Protein AF-A0A919Q8P2-F1 (afdb_monomer_lite)

Organism: NCBI:txid1070424

pLDDT: mean 73.06, std 17.79, range [37.81, 92.94]

Secondary structure (DSSP, 8-state):
-----------GGGHHHHHHHHHHHHTT-HHHHHHHSPPPPP--EEEEPEEETTEEEEEGGG-EEETTEEEEEETTEEEEEEEEEEETTEEEEE--TTSS-TT-EEEE---

Radius of gyration: 31.94 Å; chains: 1; bounding box: 57×26×106 Å

Sequence (111 aa):
MGRARRVIAGSILVAGTAGSWWLAGQARTPQALAAQAEPPAPSVITVPVRWERTGPVIPVSALQPTGDRARIHTNRGPIQIDVVKEAEGWLSISAPPGSIRPGDQVRVWPR

Foldseek 3Di:
DDDDDDDDPDDPPPVVVVVVVVVVVVCPDVVVVVVVDDPPDAPFDKDFFDADPQGTKDFLQQWDCDDPWTWWAKPVGIFTWDFPDDDPRMTDIHGPPPPDDHGIITTGDDD

Structure (mmCIF, N/CA/C/O backbone):
data_AF-A0A919Q8P2-F1
#
_entry.id   AF-A0A919Q8P2-F1
#
loop_
_atom_site.group_PDB
_atom_site.id
_atom_site.type_symbol
_atom_site.label_atom_id
_atom_site.label_alt_id
_atom_site.label_comp_id
_atom_site.label_asym_id
_atom_site.label_entity_id
_atom_site.label_seq_id
_atom_site.pdbx_PDB_ins_code
_atom_site.Cartn_x
_atom_site.Cartn_y
_atom_site.Cartn_z
_atom_site.occupancy
_atom_site.B_iso_or_equiv
_atom_site.auth_seq_id
_atom_site.auth_comp_id
_atom_site.auth_asym_id
_atom_site.auth_atom_id
_atom_site.pdbx_PDB_model_num
ATOM 1 N N . MET A 1 1 ? -36.602 -4.061 89.219 1.00 39.38 1 MET A N 1
ATOM 2 C CA . MET A 1 1 ? -36.158 -4.994 88.154 1.00 39.38 1 MET A CA 1
ATOM 3 C C . MET A 1 1 ? -37.296 -5.078 87.145 1.00 39.38 1 MET A C 1
ATOM 5 O O . MET A 1 1 ? -38.400 -5.322 87.580 1.00 39.38 1 MET A O 1
ATOM 9 N N . GLY A 1 2 ? -37.213 -4.826 85.846 1.00 37.81 2 GLY A N 1
ATOM 10 C CA . GLY A 1 2 ? -36.132 -4.485 84.940 1.00 37.81 2 GLY A CA 1
ATOM 11 C C . GLY A 1 2 ? -36.651 -4.738 83.515 1.00 37.81 2 GLY A C 1
ATOM 12 O O . GLY A 1 2 ? -36.820 -5.886 83.143 1.00 37.81 2 GLY A O 1
ATOM 13 N N . ARG A 1 3 ? -36.833 -3.653 82.748 1.00 42.03 3 ARG A N 1
ATOM 14 C CA . ARG A 1 3 ? -36.836 -3.549 81.271 1.00 42.03 3 ARG A CA 1
ATOM 15 C C . ARG A 1 3 ? -38.079 -3.941 80.446 1.00 42.03 3 ARG A C 1
ATOM 17 O O . ARG A 1 3 ? -38.453 -5.091 80.286 1.00 42.03 3 ARG A O 1
ATOM 24 N N . ALA A 1 4 ? -38.566 -2.887 79.789 1.00 47.28 4 ALA A N 1
ATOM 25 C CA . ALA A 1 4 ? -39.326 -2.822 78.546 1.00 47.28 4 ALA A CA 1
ATOM 26 C C . ALA A 1 4 ? -38.637 -3.471 77.324 1.00 47.28 4 ALA A C 1
ATOM 28 O O . ALA A 1 4 ? -37.418 -3.660 77.352 1.00 47.28 4 ALA A O 1
ATOM 29 N N . ARG A 1 5 ? -39.414 -3.639 76.231 1.00 46.81 5 ARG A N 1
ATOM 30 C CA . ARG A 1 5 ? -39.102 -3.530 74.767 1.00 46.81 5 ARG A CA 1
ATOM 31 C C . ARG A 1 5 ? -39.894 -4.607 73.990 1.00 46.81 5 ARG A C 1
ATOM 33 O O . ARG A 1 5 ? -40.009 -5.705 74.500 1.00 46.81 5 ARG A O 1
ATOM 40 N N . ARG A 1 6 ? -40.408 -4.463 72.762 1.00 45.16 6 ARG A N 1
ATOM 41 C CA . ARG A 1 6 ? -40.506 -3.432 71.696 1.00 45.16 6 ARG A CA 1
ATOM 42 C C . ARG A 1 6 ? -41.449 -4.054 70.638 1.00 45.16 6 ARG A C 1
ATOM 44 O O . ARG A 1 6 ? -41.257 -5.209 70.289 1.00 45.16 6 ARG A O 1
ATOM 51 N N . VAL A 1 7 ? -42.594 -3.451 70.326 1.00 48.44 7 VAL A N 1
ATOM 52 C CA . VAL A 1 7 ? -42.954 -2.753 69.067 1.00 48.44 7 VAL A CA 1
ATOM 53 C C . VAL A 1 7 ? -42.091 -3.050 67.813 1.00 48.44 7 VAL A C 1
ATOM 55 O O . VAL A 1 7 ? -40.865 -2.977 67.862 1.00 48.44 7 VAL A O 1
ATOM 58 N N . ILE A 1 8 ? -42.808 -3.160 66.681 1.00 48.44 8 ILE A N 1
ATOM 59 C CA . ILE A 1 8 ? -42.444 -2.893 65.268 1.00 48.44 8 ILE A CA 1
ATOM 60 C C . ILE A 1 8 ? -41.992 -4.110 64.438 1.00 48.44 8 ILE A C 1
ATOM 62 O O . ILE A 1 8 ? -40.812 -4.310 64.178 1.00 48.44 8 ILE A O 1
ATOM 66 N N . ALA A 1 9 ? -42.973 -4.856 63.919 1.00 45.34 9 ALA A N 1
ATOM 67 C CA . ALA A 1 9 ? -42.837 -5.711 62.735 1.00 45.34 9 ALA A CA 1
ATOM 68 C C . ALA A 1 9 ? -43.303 -4.955 61.467 1.00 45.34 9 ALA A C 1
ATOM 70 O O . ALA A 1 9 ? -44.209 -5.375 60.760 1.00 45.34 9 ALA A O 1
ATOM 71 N N . GLY A 1 10 ? -42.707 -3.789 61.215 1.00 49.06 10 GLY A N 1
ATOM 72 C CA . GLY A 1 10 ? -42.538 -3.215 59.876 1.00 49.06 10 GLY A CA 1
ATOM 73 C C . GLY A 1 10 ? -41.029 -3.247 59.632 1.00 49.06 10 GLY A C 1
ATOM 74 O O . GLY A 1 10 ? -40.264 -2.974 60.549 1.00 49.06 10 GLY A O 1
ATOM 75 N N . SER A 1 11 ? -40.485 -3.719 58.515 1.00 47.44 11 SER A N 1
ATOM 76 C CA . SER A 1 11 ? -40.299 -2.876 57.324 1.00 47.44 11 SER A CA 1
ATOM 77 C C . SER A 1 11 ? -39.544 -3.633 56.211 1.00 47.44 11 SER A C 1
ATOM 79 O O . SER A 1 11 ? -39.012 -3.015 55.295 1.00 47.44 11 SER A O 1
ATOM 81 N N . ILE A 1 12 ? -39.411 -4.964 56.288 1.00 50.03 12 ILE A N 1
ATOM 82 C CA . ILE A 1 12 ? -38.391 -5.677 55.491 1.00 50.03 12 ILE A CA 1
ATOM 83 C C . ILE A 1 12 ? -38.839 -5.955 54.043 1.00 50.03 12 ILE A C 1
ATOM 85 O O . ILE A 1 12 ? -37.997 -6.049 53.156 1.00 50.03 12 ILE A O 1
ATOM 89 N N . LEU A 1 13 ? -40.143 -6.006 53.746 1.00 45.56 13 LEU A N 1
ATOM 90 C CA . LEU A 1 13 ? -40.594 -6.448 52.417 1.00 45.56 13 LEU A CA 1
ATOM 91 C C . LEU A 1 13 ? -40.551 -5.381 51.304 1.00 45.56 13 LEU A C 1
ATOM 93 O O . LEU A 1 13 ? -40.654 -5.738 50.135 1.00 45.56 13 LEU A O 1
ATOM 97 N N . VAL A 1 14 ? -40.378 -4.093 51.621 1.00 49.03 14 VAL A N 1
ATOM 98 C CA . VAL A 1 14 ? -40.424 -3.009 50.609 1.00 49.03 14 VAL A CA 1
ATOM 99 C C . VAL A 1 14 ? -39.037 -2.672 50.039 1.00 49.03 14 VAL A C 1
ATOM 101 O O . VAL A 1 14 ? -38.924 -2.094 48.960 1.00 49.03 14 VAL A O 1
ATOM 104 N N . ALA A 1 15 ? -37.955 -3.083 50.707 1.00 46.59 15 ALA A N 1
ATOM 105 C CA . ALA A 1 15 ? -36.595 -2.796 50.246 1.00 46.59 15 ALA A CA 1
ATOM 106 C C . ALA A 1 15 ? -36.174 -3.635 49.020 1.00 46.59 15 ALA A C 1
ATOM 108 O O . ALA A 1 15 ? -35.331 -3.196 48.240 1.00 46.59 15 ALA A O 1
ATOM 109 N N . GLY A 1 16 ? -36.772 -4.817 48.823 1.00 41.97 16 GLY A N 1
ATOM 110 C CA . GLY A 1 16 ? -36.399 -5.732 47.738 1.00 41.97 16 GLY A CA 1
ATOM 111 C C . GLY A 1 16 ? -36.792 -5.235 46.346 1.00 41.97 16 GLY A C 1
ATOM 112 O O . GLY A 1 16 ? -36.012 -5.359 45.407 1.00 41.97 16 GLY A O 1
ATOM 113 N N . THR A 1 17 ? -37.969 -4.624 46.205 1.00 51.28 17 THR A N 1
ATOM 114 C CA . THR A 1 17 ? -38.484 -4.157 44.908 1.00 51.28 17 THR A CA 1
ATOM 115 C C . THR A 1 17 ? -37.950 -2.786 44.508 1.00 51.28 17 THR A C 1
ATOM 117 O O . THR A 1 17 ? -37.768 -2.550 43.320 1.00 51.28 17 THR A O 1
ATOM 120 N N . ALA A 1 18 ? -37.641 -1.887 45.450 1.00 46.94 18 ALA A N 1
ATOM 121 C CA . ALA A 1 18 ? -37.104 -0.558 45.127 1.00 46.94 18 ALA A CA 1
ATOM 122 C C . ALA A 1 18 ? -35.647 -0.597 44.616 1.00 46.94 18 ALA A C 1
ATOM 124 O O . ALA A 1 18 ? -35.277 0.190 43.742 1.00 46.94 18 ALA A O 1
ATOM 125 N N . GLY A 1 19 ? -34.829 -1.541 45.101 1.00 44.22 19 GLY A N 1
ATOM 126 C CA . GLY A 1 19 ? -33.435 -1.696 44.661 1.00 44.22 19 GLY A CA 1
ATOM 127 C C . GLY A 1 19 ? -33.294 -2.140 43.199 1.00 44.22 19 GLY A C 1
ATOM 128 O O . GLY A 1 19 ? -32.332 -1.765 42.527 1.00 44.22 19 GLY A O 1
ATOM 129 N N . SER A 1 20 ? -34.279 -2.873 42.672 1.00 49.97 20 SER A N 1
ATOM 130 C CA . SER A 1 20 ? -34.278 -3.361 41.287 1.00 49.97 20 SER A CA 1
ATOM 131 C C . SER A 1 20 ? -34.394 -2.223 40.265 1.00 49.97 20 SER A C 1
ATOM 133 O O . SER A 1 20 ? -33.731 -2.255 39.230 1.00 49.97 20 SER A O 1
ATOM 135 N N . TRP A 1 21 ? -35.184 -1.187 40.566 1.00 52.12 21 TRP A N 1
ATOM 136 C CA . TRP A 1 21 ? -35.349 -0.023 39.685 1.00 52.12 21 TRP A CA 1
ATOM 137 C C . TRP A 1 21 ? -34.114 0.881 39.678 1.00 52.12 21 TRP A C 1
ATOM 139 O O . TRP A 1 21 ? -33.772 1.442 38.637 1.00 52.12 21 TRP A O 1
ATOM 149 N N . TRP A 1 22 ? -33.408 0.985 40.808 1.00 53.12 22 TRP A N 1
ATOM 150 C CA . TRP A 1 22 ? -32.180 1.779 40.905 1.00 53.12 22 TRP A CA 1
ATOM 151 C C . TRP A 1 22 ? -31.025 1.154 40.105 1.00 53.12 22 TRP A C 1
ATOM 153 O O . TRP A 1 22 ? -30.327 1.858 39.375 1.00 53.12 22 TRP A O 1
ATOM 163 N N . LEU A 1 23 ? -30.890 -0.177 40.141 1.00 55.69 23 LEU A N 1
ATOM 164 C CA . LEU A 1 23 ? -29.919 -0.906 39.314 1.00 55.69 23 LEU A CA 1
ATOM 165 C C . LEU A 1 23 ? -30.291 -0.885 37.821 1.00 55.69 23 LEU A C 1
ATOM 167 O O . LEU A 1 23 ? -29.419 -0.706 36.972 1.00 55.69 23 LEU A O 1
ATOM 171 N N . ALA A 1 24 ? -31.582 -0.979 37.486 1.00 53.00 24 ALA A N 1
ATOM 172 C CA . ALA A 1 24 ? -32.048 -0.851 36.103 1.00 53.00 24 ALA A CA 1
ATOM 173 C C . ALA A 1 24 ? -31.807 0.556 35.513 1.00 53.00 24 ALA A C 1
ATOM 175 O O . ALA A 1 24 ? -31.613 0.694 34.304 1.00 53.00 24 ALA A O 1
ATOM 176 N N . GLY A 1 25 ? -31.786 1.597 36.354 1.00 53.81 25 GLY A N 1
ATOM 177 C CA . GLY A 1 25 ? -31.473 2.970 35.951 1.00 53.81 25 GLY A CA 1
ATOM 178 C C . GLY A 1 25 ? -30.001 3.185 35.586 1.00 53.81 25 GLY A C 1
ATOM 179 O O . GLY A 1 25 ? -29.710 3.932 34.652 1.00 53.81 25 GLY A O 1
ATOM 18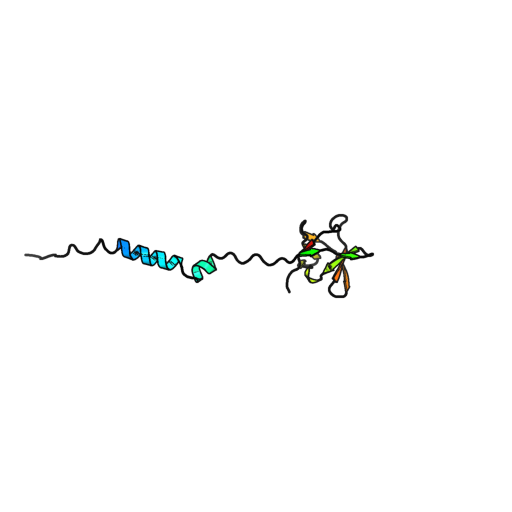0 N N . GLN A 1 26 ? -29.068 2.497 36.256 1.00 54.38 26 GLN A N 1
ATOM 181 C CA . GLN A 1 26 ? -27.634 2.633 35.962 1.00 54.38 26 GLN A CA 1
ATOM 182 C C . GLN A 1 26 ? -27.236 2.049 34.598 1.00 54.38 26 GLN A C 1
ATOM 184 O O . GLN A 1 26 ? -26.342 2.582 33.939 1.00 54.38 26 GLN A O 1
ATOM 189 N N . ALA A 1 27 ? -27.944 1.017 34.128 1.00 52.59 27 ALA A N 1
ATOM 190 C CA . ALA A 1 27 ? -27.676 0.371 32.842 1.00 52.59 27 ALA A CA 1
ATOM 191 C C . ALA A 1 27 ? -27.996 1.246 31.609 1.00 52.59 27 ALA A C 1
ATOM 193 O O . ALA A 1 27 ? -27.590 0.907 30.501 1.00 52.59 27 ALA A O 1
ATOM 194 N N . ARG A 1 28 ? -28.713 2.369 31.773 1.00 54.88 28 ARG A N 1
ATOM 195 C CA . ARG A 1 28 ? -29.134 3.256 30.667 1.00 54.88 28 ARG A CA 1
ATOM 196 C C . ARG A 1 28 ? -28.447 4.618 30.662 1.00 54.88 28 ARG A C 1
ATOM 198 O O . ARG A 1 28 ? -28.950 5.550 30.038 1.00 54.88 28 ARG A O 1
ATOM 205 N N . THR A 1 29 ? -27.324 4.776 31.357 1.00 64.88 29 THR A N 1
ATOM 206 C CA . THR A 1 29 ? -26.574 6.029 31.232 1.00 64.88 29 THR A CA 1
ATOM 207 C C . THR A 1 29 ? -25.923 6.086 29.839 1.00 64.88 29 THR A C 1
ATOM 209 O O . THR A 1 29 ? -25.273 5.118 29.433 1.00 64.88 29 THR A O 1
ATOM 212 N N . PRO A 1 30 ? -26.078 7.186 29.075 1.00 63.56 30 PRO A N 1
ATOM 213 C CA . PRO A 1 30 ? -25.396 7.371 27.790 1.00 63.56 30 PRO A CA 1
ATOM 214 C C . PRO A 1 30 ? -23.883 7.134 27.882 1.00 63.56 30 PRO A C 1
ATOM 216 O O . PRO A 1 30 ? -23.263 6.661 26.939 1.00 63.56 30 PRO A O 1
ATOM 219 N N . GLN A 1 31 ? -23.303 7.413 29.049 1.00 62.78 31 GLN A N 1
ATOM 220 C CA . GLN A 1 31 ? -21.899 7.210 29.379 1.00 62.78 31 GLN A CA 1
ATOM 221 C C . GLN A 1 31 ? -21.529 5.723 29.471 1.00 62.78 31 GLN A C 1
ATOM 223 O O . GLN A 1 31 ? -20.485 5.339 28.954 1.00 62.78 31 GLN A O 1
ATOM 228 N N . ALA A 1 32 ? -22.374 4.873 30.068 1.00 66.56 32 ALA A N 1
ATOM 229 C CA . ALA A 1 32 ? -22.146 3.426 30.097 1.00 66.56 32 ALA A CA 1
ATOM 230 C C . ALA A 1 32 ? -22.300 2.789 28.709 1.00 66.56 32 ALA A C 1
ATOM 232 O O . ALA A 1 32 ? -21.595 1.832 28.398 1.00 66.56 32 ALA A O 1
ATOM 233 N N . LEU A 1 33 ? -23.187 3.330 27.868 1.00 64.06 33 LEU A N 1
ATOM 234 C CA . LEU A 1 33 ? -23.311 2.925 26.466 1.00 64.06 33 LEU A CA 1
ATOM 235 C C . LEU A 1 33 ? -22.106 3.385 25.637 1.00 64.06 33 LEU A C 1
ATOM 237 O O . LEU A 1 33 ? -21.595 2.610 24.840 1.00 64.06 33 LEU A O 1
ATOM 241 N N . ALA A 1 34 ? -21.604 4.600 25.863 1.00 63.12 34 ALA A N 1
ATOM 242 C CA . ALA A 1 34 ? -20.412 5.116 25.191 1.00 63.12 34 ALA A CA 1
ATOM 243 C C . ALA A 1 34 ? -19.126 4.392 25.623 1.00 63.12 34 ALA A C 1
ATOM 245 O O . ALA A 1 34 ? -18.243 4.185 24.801 1.00 63.12 34 ALA A O 1
ATOM 246 N N . ALA A 1 35 ? -19.026 3.965 26.886 1.00 65.50 35 ALA A N 1
ATOM 247 C CA . ALA A 1 35 ? -17.900 3.168 27.378 1.00 65.50 35 ALA A CA 1
ATOM 248 C C . ALA A 1 35 ? -17.906 1.722 26.845 1.00 65.50 35 ALA A C 1
ATOM 250 O O . ALA A 1 35 ? -16.859 1.085 26.793 1.00 65.50 35 ALA A O 1
ATOM 251 N N . GLN A 1 36 ? -19.080 1.209 26.462 1.00 62.91 36 GLN A N 1
ATOM 252 C CA . GLN A 1 36 ? -19.250 -0.094 25.807 1.00 62.91 36 GLN A CA 1
ATOM 253 C C . GLN A 1 36 ? -19.222 -0.004 24.278 1.00 62.91 36 GLN A C 1
ATOM 255 O O . GLN A 1 36 ? -19.153 -1.033 23.610 1.00 62.91 36 GLN A O 1
ATOM 260 N N . ALA A 1 37 ? -19.299 1.204 23.719 1.00 63.19 37 ALA A N 1
ATOM 261 C CA . ALA A 1 37 ? -19.200 1.406 22.289 1.00 63.19 37 ALA A CA 1
ATOM 262 C C . ALA A 1 37 ? -17.755 1.132 21.872 1.00 63.19 37 ALA A C 1
ATOM 264 O O . ALA A 1 37 ? -16.838 1.888 22.197 1.00 63.19 37 ALA A O 1
ATOM 265 N N . GLU A 1 38 ? -17.561 0.025 21.161 1.00 65.25 38 GLU A N 1
ATOM 266 C CA . GLU A 1 38 ? -16.311 -0.233 20.465 1.00 65.25 38 GLU A CA 1
ATOM 267 C C . GLU A 1 38 ? -16.028 0.973 19.555 1.00 65.25 38 GLU A C 1
ATOM 269 O O . GLU A 1 38 ? -16.942 1.432 18.854 1.00 65.25 38 GLU A O 1
ATOM 274 N N . PRO A 1 39 ? -14.815 1.557 19.605 1.00 62.00 39 PRO A N 1
ATOM 275 C CA . PRO A 1 39 ? -14.494 2.690 18.756 1.00 62.00 39 PRO A CA 1
ATOM 276 C C . PRO A 1 39 ? -14.794 2.311 17.303 1.00 62.00 39 PRO A C 1
ATOM 278 O O . PRO A 1 39 ? -14.495 1.181 16.900 1.00 62.00 39 PRO A O 1
ATOM 281 N N . PRO A 1 40 ? -15.400 3.217 16.512 1.00 57.50 40 PRO A N 1
ATOM 282 C CA . PRO A 1 40 ? -15.689 2.919 15.121 1.00 57.50 40 PRO A CA 1
ATOM 283 C C . PRO A 1 40 ? -14.394 2.461 14.458 1.00 57.50 40 PRO A C 1
ATOM 285 O O . PRO A 1 40 ? -13.348 3.096 14.637 1.00 57.50 40 PRO A O 1
ATOM 288 N N . ALA A 1 41 ? -14.459 1.339 13.734 1.00 60.03 41 ALA A N 1
ATOM 289 C CA . ALA A 1 41 ? -13.305 0.837 13.007 1.00 60.03 41 ALA A CA 1
ATOM 290 C C . ALA A 1 41 ? -12.719 2.002 12.193 1.00 60.03 41 ALA A C 1
ATOM 292 O O . ALA A 1 41 ? -13.488 2.697 11.519 1.00 60.03 41 ALA A O 1
ATOM 293 N N . PRO A 1 42 ? -11.402 2.269 12.282 1.00 58.25 42 PRO A N 1
ATOM 294 C CA . PRO A 1 42 ? -10.812 3.384 11.562 1.00 58.25 42 PRO A CA 1
ATOM 295 C C . PRO A 1 42 ? -11.189 3.248 10.090 1.00 58.25 42 PRO A C 1
ATOM 297 O O . PRO A 1 42 ? -11.039 2.170 9.513 1.00 58.25 42 PRO A O 1
ATOM 300 N N . SER A 1 43 ? -11.722 4.320 9.501 1.00 54.59 43 SER A N 1
ATOM 301 C CA . SER A 1 43 ? -12.113 4.347 8.094 1.00 54.59 43 SER A CA 1
ATOM 302 C C . SER A 1 43 ? -10.873 4.150 7.227 1.00 54.59 43 SER A C 1
ATOM 304 O O . SER A 1 43 ? -10.171 5.098 6.882 1.00 54.59 43 SER A O 1
ATOM 306 N N . VAL A 1 44 ? -10.573 2.895 6.905 1.00 64.38 44 VAL A N 1
ATOM 307 C CA . VAL A 1 44 ? -9.511 2.534 5.976 1.00 64.38 44 VAL A CA 1
ATOM 308 C C . VAL A 1 44 ? -10.062 2.750 4.576 1.00 64.38 44 VAL A C 1
ATOM 310 O O . VAL A 1 44 ? -10.788 1.913 4.044 1.00 64.38 44 VAL A O 1
ATOM 313 N N . ILE A 1 45 ? -9.719 3.883 3.977 1.00 75.94 45 ILE A N 1
ATOM 314 C CA . ILE A 1 45 ? -10.000 4.122 2.565 1.00 75.94 45 ILE A CA 1
ATOM 315 C C . ILE A 1 45 ? -9.003 3.275 1.769 1.00 75.94 45 ILE A C 1
ATOM 317 O O . ILE A 1 45 ? -7.802 3.285 2.048 1.00 75.94 45 ILE A O 1
ATOM 321 N N . THR A 1 46 ? -9.483 2.510 0.793 1.00 81.38 46 THR A N 1
ATOM 322 C CA . THR A 1 46 ? -8.621 1.770 -0.131 1.00 81.38 46 THR A CA 1
ATOM 323 C C . THR A 1 46 ? -8.619 2.433 -1.501 1.00 81.38 46 THR A C 1
ATOM 325 O O . THR A 1 46 ? -9.655 2.846 -2.017 1.00 81.38 46 THR A O 1
ATOM 328 N N . VAL A 1 47 ? -7.432 2.556 -2.092 1.00 84.62 47 VAL A N 1
ATOM 329 C CA . VAL A 1 47 ? -7.221 3.167 -3.408 1.00 84.62 47 VAL A CA 1
ATOM 330 C C . VAL A 1 47 ? -6.545 2.137 -4.311 1.00 84.62 47 VAL A C 1
ATOM 332 O O . VAL A 1 47 ? -5.600 1.480 -3.867 1.00 84.62 47 VAL A O 1
ATOM 335 N N . PRO A 1 48 ? -6.999 1.951 -5.563 1.00 86.88 48 PRO A N 1
ATOM 336 C CA . PRO A 1 48 ? -6.335 1.041 -6.487 1.00 86.88 48 PRO A CA 1
ATOM 337 C C . PRO A 1 48 ? -4.911 1.516 -6.796 1.00 86.88 48 PRO A C 1
ATOM 339 O O . PRO A 1 48 ? -4.678 2.705 -7.030 1.00 86.88 48 PRO A O 1
ATOM 342 N N . VAL A 1 49 ? -3.966 0.576 -6.837 1.00 88.25 49 VAL A N 1
ATOM 343 C CA . VAL A 1 49 ? -2.607 0.838 -7.321 1.00 88.25 49 VAL A CA 1
ATOM 344 C C . VAL A 1 49 ? -2.676 1.156 -8.811 1.00 88.25 49 VAL A C 1
ATOM 346 O O . VAL A 1 49 ? -3.216 0.376 -9.602 1.00 88.25 49 VAL A O 1
ATOM 349 N N . ARG A 1 50 ? -2.122 2.304 -9.201 1.00 89.88 50 ARG A N 1
ATOM 350 C CA . ARG A 1 50 ? -2.012 2.708 -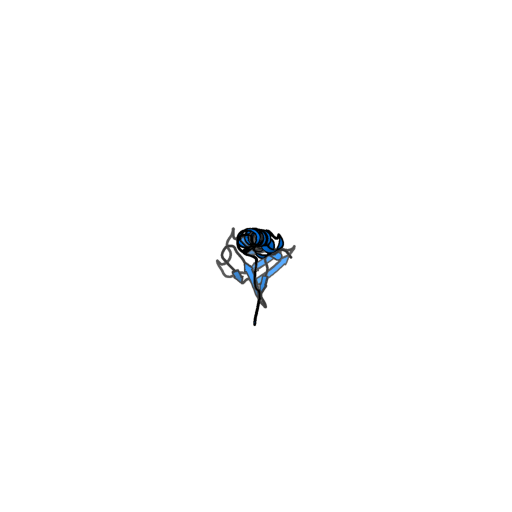10.605 1.00 89.88 50 ARG A CA 1
ATOM 351 C C . ARG A 1 50 ? -0.746 2.118 -11.214 1.00 89.88 50 ARG A C 1
ATOM 353 O O . ARG A 1 50 ? 0.214 1.836 -10.504 1.00 89.88 50 ARG A O 1
ATOM 360 N N . TRP A 1 51 ? -0.752 1.926 -12.527 1.00 88.12 51 TRP A N 1
ATOM 361 C CA . TRP A 1 51 ? 0.389 1.389 -13.263 1.00 88.12 51 TRP A CA 1
ATOM 362 C C . TRP A 1 51 ? 0.822 2.380 -14.329 1.00 88.12 51 TRP A C 1
ATOM 364 O O . TRP A 1 51 ? 0.041 2.732 -15.211 1.00 88.12 51 TRP A O 1
ATOM 374 N N . GLU A 1 52 ? 2.073 2.812 -14.237 1.00 87.25 52 GLU A N 1
ATOM 375 C CA . GLU A 1 52 ? 2.733 3.640 -15.237 1.00 87.25 52 GLU A CA 1
ATOM 376 C C . GLU A 1 52 ? 3.815 2.839 -15.963 1.00 87.25 52 GLU A C 1
ATOM 378 O O . GLU A 1 52 ? 4.151 1.711 -15.597 1.00 87.25 52 GLU A O 1
ATOM 383 N N . ARG A 1 53 ? 4.399 3.440 -17.006 1.00 84.44 53 ARG A N 1
ATOM 384 C CA . ARG A 1 53 ? 5.451 2.808 -17.817 1.00 84.44 53 ARG A CA 1
ATOM 385 C C . ARG A 1 53 ? 6.670 2.381 -16.988 1.00 84.44 53 ARG A C 1
ATOM 387 O O . ARG A 1 53 ? 7.362 1.444 -17.371 1.00 84.44 53 ARG A O 1
ATOM 394 N N . THR A 1 54 ? 6.936 3.075 -15.885 1.00 83.44 54 THR A N 1
ATOM 395 C CA . THR A 1 54 ? 8.077 2.853 -14.989 1.00 83.44 54 THR A CA 1
ATOM 396 C C . THR A 1 54 ? 7.767 1.923 -13.815 1.00 83.44 54 THR A C 1
ATOM 398 O O . THR A 1 54 ? 8.702 1.525 -13.125 1.00 83.44 54 THR A O 1
ATOM 401 N N . GLY A 1 55 ? 6.500 1.551 -13.588 1.00 88.19 55 GLY A N 1
ATOM 402 C CA . GLY A 1 55 ? 6.106 0.657 -12.499 1.00 88.19 55 GLY A CA 1
ATOM 403 C C . GLY A 1 55 ? 4.825 1.073 -11.764 1.00 88.19 55 GLY A C 1
ATOM 404 O O . GLY A 1 55 ? 4.042 1.883 -12.272 1.00 88.19 55 GLY A O 1
ATOM 405 N N . PRO A 1 56 ? 4.579 0.487 -10.577 1.00 91.75 56 PRO A N 1
ATOM 406 C CA . PRO A 1 56 ? 3.416 0.803 -9.763 1.00 91.75 56 PRO A CA 1
ATOM 407 C C . PRO A 1 56 ? 3.522 2.190 -9.120 1.00 91.75 56 PRO A C 1
ATOM 409 O O . PRO A 1 56 ? 4.588 2.628 -8.681 1.00 91.75 56 PRO A O 1
ATOM 412 N N . VAL A 1 57 ? 2.373 2.856 -9.035 1.00 92.94 57 VAL A N 1
ATOM 413 C CA . VAL A 1 57 ? 2.223 4.205 -8.497 1.00 92.94 57 VAL A CA 1
ATOM 414 C C . VAL A 1 57 ? 1.093 4.230 -7.470 1.00 92.94 57 VAL A C 1
ATOM 416 O O . VAL A 1 57 ? -0.001 3.703 -7.699 1.00 92.94 57 VAL A O 1
ATOM 419 N N . ILE A 1 58 ? 1.361 4.837 -6.317 1.00 91.56 58 ILE A N 1
ATOM 420 C CA . ILE A 1 58 ? 0.450 4.899 -5.166 1.00 91.56 58 ILE A CA 1
ATOM 421 C C . ILE A 1 58 ? 0.306 6.339 -4.671 1.00 91.56 58 ILE A C 1
ATOM 423 O O . ILE A 1 58 ? 1.218 7.133 -4.874 1.00 91.56 58 ILE A O 1
ATOM 427 N N . PRO A 1 59 ? -0.795 6.717 -4.009 1.00 91.12 59 PRO A N 1
ATOM 428 C CA . PRO A 1 59 ? -0.883 8.037 -3.396 1.00 91.12 59 PRO A CA 1
ATOM 429 C C . PRO A 1 59 ? 0.081 8.149 -2.206 1.00 91.12 59 PRO A C 1
ATOM 431 O O . PRO A 1 59 ? 0.291 7.182 -1.472 1.00 91.12 59 PRO A O 1
ATOM 434 N N . VAL A 1 60 ? 0.613 9.348 -1.957 1.00 89.38 60 VAL A N 1
ATOM 435 C CA . VAL A 1 60 ? 1.516 9.638 -0.825 1.00 89.38 60 VAL A CA 1
ATOM 436 C C . VAL A 1 60 ? 0.899 9.253 0.528 1.00 89.38 60 VAL A C 1
ATOM 438 O O . VAL A 1 60 ? 1.60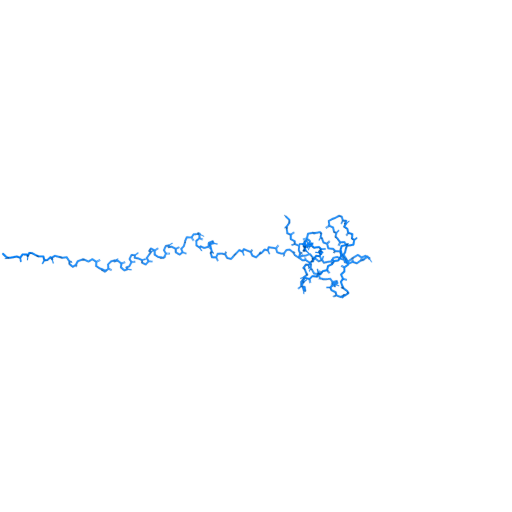1 8.845 1.449 1.00 89.38 60 VAL A O 1
ATOM 441 N N . SER A 1 61 ? -0.426 9.348 0.652 1.00 87.88 61 SER A N 1
ATOM 442 C CA . SER A 1 61 ? -1.187 8.989 1.856 1.00 87.88 61 SER A CA 1
ATOM 443 C C . SER A 1 61 ? -1.266 7.481 2.124 1.00 87.88 61 SER A C 1
ATOM 445 O O . SER A 1 61 ? -1.702 7.078 3.202 1.00 87.88 61 SER A O 1
ATOM 447 N N . ALA A 1 62 ? -0.842 6.635 1.176 1.00 89.06 62 ALA A N 1
ATOM 448 C CA . ALA A 1 62 ? -0.691 5.195 1.394 1.00 89.06 62 ALA A CA 1
ATOM 449 C C . ALA A 1 62 ? 0.597 4.842 2.151 1.00 89.06 62 ALA A C 1
ATOM 451 O O . ALA A 1 62 ? 0.720 3.732 2.678 1.00 89.06 62 ALA A O 1
ATOM 452 N N . LEU A 1 63 ? 1.568 5.759 2.180 1.00 88.06 63 LEU A N 1
ATOM 453 C CA . LEU A 1 63 ? 2.858 5.521 2.801 1.00 88.06 63 LEU A CA 1
ATOM 454 C C . LEU A 1 63 ? 2.733 5.572 4.324 1.00 88.06 63 LEU A C 1
ATOM 456 O O . LEU A 1 63 ? 2.338 6.590 4.893 1.00 88.06 63 LEU A O 1
ATOM 460 N N . GLN A 1 64 ? 3.129 4.489 4.989 1.00 81.69 64 GLN A N 1
ATOM 461 C CA . GLN A 1 64 ? 3.366 4.502 6.426 1.00 81.69 64 GLN A CA 1
ATOM 462 C C . GLN A 1 64 ? 4.856 4.702 6.709 1.00 81.69 64 GLN A C 1
ATOM 464 O O . GLN A 1 64 ? 5.666 3.856 6.306 1.00 81.69 64 GLN A O 1
ATOM 469 N N . PRO A 1 65 ? 5.237 5.763 7.440 1.00 64.50 65 PRO A N 1
ATOM 470 C CA . PRO A 1 65 ? 6.593 5.884 7.949 1.00 64.50 65 PRO A CA 1
ATOM 471 C C . PRO A 1 65 ? 6.822 4.767 8.974 1.00 64.50 65 PRO A C 1
ATOM 473 O O . PRO A 1 65 ? 6.226 4.764 10.049 1.00 64.50 65 PRO A O 1
ATOM 476 N N . THR A 1 66 ? 7.644 3.776 8.624 1.00 62.31 66 THR A N 1
ATOM 477 C CA . THR A 1 66 ? 7.975 2.651 9.510 1.00 62.31 66 THR A CA 1
ATOM 478 C C . THR A 1 66 ? 9.479 2.658 9.767 1.00 62.31 66 THR A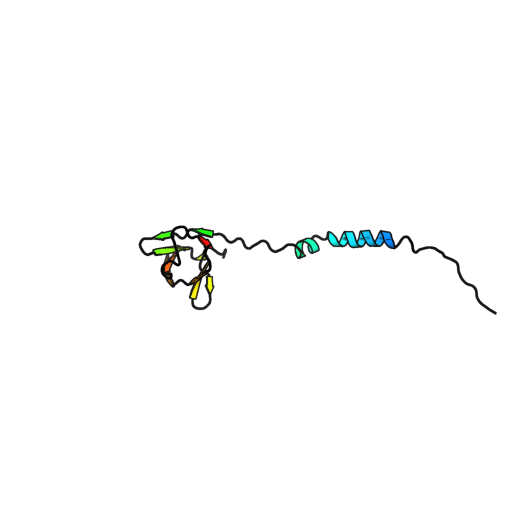 C 1
ATOM 480 O O . THR A 1 66 ? 10.228 1.896 9.157 1.00 62.31 66 THR A O 1
ATOM 483 N N . GLY A 1 67 ? 9.930 3.560 10.644 1.00 66.50 67 GLY A N 1
ATOM 484 C CA . GLY A 1 67 ? 11.361 3.784 10.881 1.00 66.50 67 GLY A CA 1
ATOM 485 C C . GLY A 1 67 ? 12.085 4.157 9.584 1.00 66.50 67 GLY A C 1
ATOM 486 O O . GLY A 1 67 ? 11.618 5.026 8.852 1.00 66.50 67 GLY A O 1
ATOM 487 N N . ASP A 1 68 ? 13.170 3.448 9.272 1.00 62.94 68 ASP A N 1
ATOM 488 C CA . ASP A 1 68 ? 14.028 3.731 8.109 1.00 62.94 68 ASP A CA 1
ATOM 489 C C . ASP A 1 68 ? 13.495 3.190 6.770 1.00 62.94 68 ASP A C 1
ATOM 491 O O . ASP A 1 68 ? 14.138 3.369 5.736 1.00 62.94 68 ASP A O 1
ATOM 495 N N . ARG A 1 69 ? 12.349 2.490 6.748 1.00 69.69 69 ARG A N 1
ATOM 496 C CA . ARG A 1 69 ? 11.806 1.886 5.518 1.00 69.69 69 ARG A CA 1
ATOM 497 C C . ARG A 1 69 ? 10.387 2.340 5.209 1.00 69.69 69 ARG A C 1
ATOM 499 O O . ARG A 1 69 ? 9.516 2.410 6.078 1.00 69.69 69 ARG A O 1
ATOM 506 N N . ALA A 1 70 ? 10.145 2.557 3.920 1.00 86.19 70 ALA A N 1
ATOM 507 C CA . ALA A 1 70 ? 8.826 2.809 3.371 1.00 86.19 70 ALA A CA 1
ATOM 508 C C . ALA A 1 70 ? 7.995 1.512 3.355 1.00 86.19 70 ALA A C 1
ATOM 510 O O . ALA A 1 70 ? 8.434 0.457 2.884 1.00 86.19 70 ALA A O 1
ATOM 511 N N . ARG A 1 71 ? 6.776 1.581 3.897 1.00 90.38 71 ARG A N 1
ATOM 512 C CA . ARG A 1 71 ? 5.842 0.452 3.942 1.00 90.38 71 ARG A CA 1
ATOM 513 C C . ARG A 1 71 ? 4.460 0.889 3.486 1.00 90.38 71 ARG A C 1
ATOM 515 O O . ARG A 1 71 ? 3.998 1.979 3.816 1.00 90.38 71 ARG A O 1
ATOM 522 N N . ILE A 1 72 ? 3.789 -0.008 2.776 1.00 90.62 72 ILE A N 1
ATOM 523 C CA . ILE A 1 72 ? 2.387 0.126 2.381 1.00 90.62 72 ILE A CA 1
ATOM 524 C C . ILE A 1 72 ? 1.597 -1.079 2.864 1.00 90.62 72 ILE A C 1
ATOM 526 O O . ILE A 1 72 ? 2.156 -2.157 3.066 1.00 90.62 72 ILE A O 1
ATOM 530 N N . HIS A 1 73 ? 0.288 -0.914 3.017 1.00 90.50 73 HIS A N 1
ATOM 531 C CA . HIS A 1 73 ? -0.618 -2.018 3.309 1.00 90.50 73 HIS A CA 1
ATOM 532 C C . HIS A 1 73 ? -1.522 -2.267 2.115 1.00 90.50 73 HIS A C 1
ATOM 534 O O . HIS A 1 73 ? -2.325 -1.408 1.761 1.00 90.50 73 HIS A O 1
ATOM 540 N N . THR A 1 74 ? -1.410 -3.450 1.519 1.00 90.00 74 THR A N 1
ATOM 541 C CA . THR A 1 74 ? -2.329 -3.900 0.472 1.00 90.00 74 THR A CA 1
ATOM 542 C C . THR A 1 74 ? -3.452 -4.753 1.058 1.00 90.00 74 THR A C 1
ATOM 544 O O . THR A 1 74 ? -3.400 -5.166 2.219 1.00 90.00 74 THR A O 1
ATOM 547 N N . ASN A 1 75 ? -4.452 -5.087 0.244 1.00 87.25 75 ASN A N 1
ATOM 548 C CA . ASN A 1 75 ? -5.431 -6.136 0.549 1.00 87.25 75 ASN A CA 1
ATOM 549 C C . ASN A 1 75 ? -4.795 -7.517 0.818 1.00 87.25 75 ASN A C 1
ATOM 551 O O . ASN A 1 75 ? -5.424 -8.352 1.461 1.00 87.25 75 ASN A O 1
ATOM 555 N N . ARG A 1 76 ? -3.558 -7.755 0.361 1.00 85.38 76 ARG A N 1
ATOM 556 C CA . ARG A 1 76 ? -2.806 -9.003 0.578 1.00 85.38 76 ARG A CA 1
ATOM 557 C C . ARG A 1 76 ? -1.867 -8.951 1.788 1.00 85.38 76 ARG A C 1
ATOM 559 O O . ARG A 1 76 ? -1.299 -9.975 2.152 1.00 85.38 76 ARG A O 1
ATOM 566 N N . GLY A 1 77 ? -1.714 -7.784 2.417 1.00 88.50 77 GLY A N 1
ATOM 567 C CA . GLY A 1 77 ? -0.849 -7.577 3.580 1.00 88.50 77 GLY A CA 1
ATOM 568 C C . GLY A 1 77 ? 0.167 -6.439 3.405 1.00 88.50 77 GLY A C 1
ATOM 569 O O . GLY A 1 77 ? 0.150 -5.731 2.389 1.00 88.50 77 GLY A O 1
ATOM 570 N N . PRO A 1 78 ? 1.033 -6.220 4.411 1.00 90.25 78 PRO A N 1
ATOM 571 C CA . PRO A 1 78 ? 2.072 -5.199 4.365 1.00 90.25 78 PRO A CA 1
ATOM 572 C C . PRO A 1 78 ? 3.186 -5.555 3.378 1.00 90.25 78 PRO A C 1
ATOM 574 O O . PRO A 1 78 ? 3.651 -6.692 3.337 1.00 90.25 78 PRO A O 1
ATOM 577 N N . ILE A 1 79 ? 3.664 -4.559 2.635 1.00 90.94 79 ILE A N 1
ATOM 578 C CA . ILE A 1 79 ? 4.767 -4.694 1.678 1.00 90.94 79 ILE A CA 1
ATOM 579 C C . ILE A 1 79 ? 5.802 -3.607 1.970 1.00 90.94 79 ILE A C 1
ATOM 581 O O . ILE A 1 79 ? 5.452 -2.438 2.143 1.00 90.94 79 ILE A O 1
ATOM 585 N N . GLN A 1 80 ? 7.074 -4.004 2.050 1.00 91.69 80 GLN A N 1
ATOM 586 C CA . GLN A 1 80 ? 8.194 -3.061 2.045 1.00 91.69 80 GLN A CA 1
ATOM 587 C C . GLN A 1 80 ? 8.476 -2.629 0.612 1.00 91.69 80 GLN A C 1
ATOM 589 O O . GLN A 1 80 ? 8.534 -3.467 -0.289 1.00 91.69 80 GLN A O 1
ATOM 594 N N . ILE A 1 81 ? 8.631 -1.327 0.431 1.00 91.19 81 ILE A N 1
ATOM 595 C CA . ILE A 1 81 ? 8.831 -0.702 -0.868 1.00 91.19 81 ILE A CA 1
ATOM 596 C C . ILE A 1 81 ? 10.002 0.268 -0.794 1.00 91.19 81 ILE A C 1
ATOM 598 O O . ILE A 1 81 ? 10.311 0.793 0.275 1.00 91.19 81 ILE A O 1
ATOM 602 N N . ASP A 1 82 ? 10.586 0.552 -1.947 1.00 90.88 82 ASP A N 1
ATOM 603 C CA . ASP A 1 82 ? 11.494 1.674 -2.129 1.00 90.88 82 ASP A CA 1
ATOM 604 C C . ASP A 1 82 ? 10.760 2.774 -2.892 1.00 90.88 82 ASP A C 1
ATOM 606 O O . ASP A 1 82 ? 10.089 2.517 -3.898 1.00 90.88 82 ASP A O 1
ATOM 610 N N . VAL A 1 83 ? 10.867 4.011 -2.415 1.00 89.56 83 VAL A N 1
ATOM 611 C CA . VAL A 1 83 ? 10.312 5.166 -3.123 1.00 89.56 83 VAL A CA 1
ATOM 612 C C . VAL A 1 83 ? 11.300 5.572 -4.208 1.00 89.56 83 VAL A C 1
ATOM 614 O O . VAL A 1 83 ? 12.436 5.933 -3.917 1.00 89.56 83 VAL A O 1
ATOM 617 N N . VAL A 1 84 ? 10.862 5.506 -5.463 1.00 89.50 84 VAL A N 1
ATOM 618 C CA . VAL A 1 84 ? 11.685 5.860 -6.626 1.00 89.50 84 VAL A CA 1
ATOM 619 C C . VAL A 1 84 ? 11.563 7.350 -6.925 1.00 89.50 84 VAL A C 1
ATOM 621 O O . VAL A 1 84 ? 12.558 8.018 -7.195 1.00 89.50 84 VAL A O 1
ATOM 624 N N . LYS A 1 85 ? 10.333 7.875 -6.901 1.00 90.19 85 LYS A N 1
ATOM 625 C CA . LYS A 1 85 ? 10.038 9.277 -7.211 1.00 90.19 85 LYS A CA 1
ATOM 626 C C . LYS A 1 85 ? 8.707 9.697 -6.598 1.00 90.19 85 LYS A C 1
ATOM 628 O O . LYS A 1 85 ? 7.760 8.919 -6.609 1.00 90.19 85 LYS A O 1
ATOM 633 N N . GLU A 1 86 ? 8.623 10.944 -6.149 1.00 90.00 86 GLU A N 1
ATOM 634 C CA . GLU A 1 86 ? 7.370 11.607 -5.783 1.00 90.00 86 GLU A CA 1
ATOM 635 C C . GLU A 1 86 ? 7.011 12.677 -6.823 1.00 90.00 86 GLU A C 1
ATOM 637 O O . GLU A 1 86 ? 7.875 13.439 -7.263 1.00 90.00 86 GLU A O 1
ATOM 642 N N . ALA A 1 87 ? 5.745 12.721 -7.239 1.00 88.06 87 ALA A N 1
ATOM 643 C CA . ALA A 1 87 ? 5.201 13.754 -8.114 1.00 88.06 87 ALA A CA 1
ATOM 644 C C . ALA A 1 87 ? 3.693 13.915 -7.878 1.00 88.06 87 ALA A C 1
ATOM 646 O O . ALA A 1 87 ? 2.965 12.928 -7.845 1.00 88.06 87 ALA A O 1
ATOM 647 N N . GLU A 1 88 ? 3.219 15.155 -7.729 1.00 89.31 88 GLU A N 1
ATOM 648 C CA . GLU A 1 88 ? 1.781 15.493 -7.689 1.00 89.31 88 GLU A CA 1
ATOM 649 C C . GLU A 1 88 ? 0.953 14.692 -6.657 1.00 89.31 88 GLU A C 1
ATOM 651 O O . GLU A 1 88 ? -0.204 14.347 -6.889 1.00 89.31 88 GLU A O 1
ATOM 656 N N . GLY A 1 89 ? 1.540 14.369 -5.498 1.00 88.06 89 GLY A N 1
ATOM 657 C CA . GLY A 1 89 ? 0.875 13.573 -4.456 1.00 88.06 89 GLY A CA 1
ATOM 658 C C . GLY A 1 89 ? 0.848 12.063 -4.724 1.00 88.06 89 GLY A C 1
ATOM 659 O O . GLY A 1 89 ? 0.188 11.322 -3.991 1.00 88.06 89 GLY A O 1
ATOM 660 N N . TRP A 1 90 ? 1.586 11.599 -5.732 1.00 90.62 90 TRP A N 1
ATOM 661 C CA . TRP A 1 90 ? 1.785 10.197 -6.076 1.00 90.62 90 TRP A CA 1
ATOM 662 C C . TRP A 1 90 ? 3.254 9.789 -5.919 1.00 90.62 90 TRP A C 1
ATOM 664 O O . TRP A 1 90 ? 4.172 10.572 -6.156 1.00 90.62 90 TRP A O 1
ATOM 674 N N . LEU A 1 91 ? 3.471 8.536 -5.534 1.00 91.25 91 LEU A N 1
ATOM 675 C CA . LEU A 1 91 ? 4.770 7.899 -5.380 1.00 91.25 91 LEU A CA 1
ATOM 676 C C . LEU A 1 91 ? 4.913 6.801 -6.425 1.00 91.25 91 LEU A C 1
ATOM 678 O O . LEU A 1 91 ? 4.157 5.829 -6.411 1.00 91.25 91 LEU A O 1
ATOM 682 N N . SER A 1 92 ? 5.910 6.932 -7.294 1.00 92.06 92 SER A N 1
ATOM 683 C CA . SER A 1 92 ? 6.456 5.802 -8.040 1.00 92.06 92 SER A CA 1
AT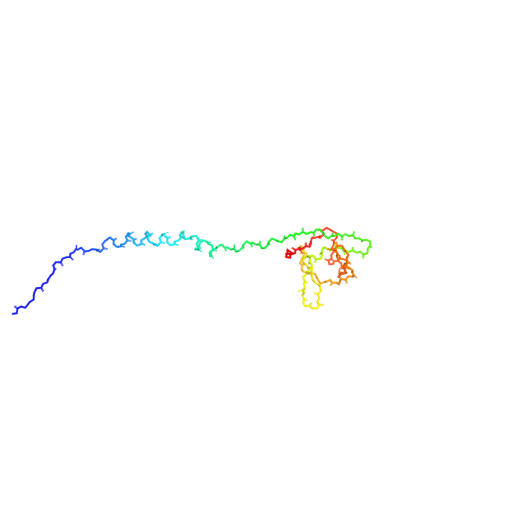OM 684 C C . SER A 1 92 ? 7.272 4.943 -7.086 1.00 92.06 92 SER A C 1
ATOM 686 O O . SER A 1 92 ? 8.167 5.450 -6.402 1.00 92.06 92 SER A O 1
ATOM 688 N N . ILE A 1 93 ? 6.970 3.650 -7.038 1.00 91.94 93 ILE A N 1
ATOM 689 C CA . ILE A 1 93 ? 7.560 2.735 -6.062 1.00 91.94 93 ILE A CA 1
ATOM 690 C C . ILE A 1 93 ? 8.174 1.512 -6.739 1.00 91.94 93 ILE A C 1
ATOM 692 O O . ILE A 1 93 ? 7.715 1.052 -7.784 1.00 91.94 93 ILE A O 1
ATOM 696 N N . SER A 1 94 ? 9.206 0.966 -6.107 1.00 90.81 94 SER A N 1
ATOM 697 C CA . SER A 1 94 ? 9.767 -0.344 -6.418 1.00 90.81 94 SER A CA 1
ATOM 698 C C . SER A 1 94 ? 9.414 -1.306 -5.291 1.00 90.81 94 SER A C 1
ATOM 700 O O . SER A 1 94 ? 9.429 -0.939 -4.116 1.00 90.81 94 SER A O 1
ATOM 702 N N . ALA A 1 95 ? 9.060 -2.536 -5.641 1.00 90.06 95 ALA A N 1
ATOM 703 C CA . ALA A 1 95 ? 8.683 -3.567 -4.686 1.00 90.06 95 ALA A CA 1
ATOM 704 C C . ALA A 1 95 ? 9.260 -4.918 -5.129 1.00 90.06 95 ALA A C 1
ATOM 706 O O . ALA A 1 95 ? 9.509 -5.108 -6.325 1.00 90.06 95 ALA A O 1
ATOM 707 N N . PRO A 1 96 ? 9.440 -5.885 -4.210 1.00 90.81 96 PRO A N 1
ATOM 708 C CA . PRO A 1 96 ? 9.900 -7.221 -4.570 1.00 90.81 96 PRO A CA 1
ATOM 709 C C . PRO A 1 96 ? 9.053 -7.836 -5.701 1.00 90.81 96 PRO A C 1
ATOM 711 O O . PRO A 1 96 ? 7.829 -7.655 -5.707 1.00 90.81 96 PRO A O 1
ATOM 714 N N . PRO A 1 97 ? 9.641 -8.582 -6.651 1.00 87.88 97 PRO A N 1
ATOM 715 C CA . PRO A 1 97 ? 8.894 -9.167 -7.763 1.00 87.88 97 PRO A CA 1
ATOM 716 C C . PRO A 1 97 ? 7.673 -9.977 -7.300 1.00 87.88 97 PRO A C 1
ATOM 718 O O . PRO A 1 97 ? 7.756 -10.787 -6.380 1.00 87.88 97 PRO A O 1
ATOM 721 N N . GLY A 1 98 ? 6.513 -9.738 -7.919 1.00 87.75 98 GLY A N 1
ATOM 722 C CA . GLY A 1 98 ? 5.252 -10.421 -7.592 1.00 87.75 98 GLY A CA 1
ATOM 723 C C . GLY A 1 98 ? 4.552 -9.952 -6.307 1.00 87.75 98 GLY A C 1
ATOM 724 O O . GLY A 1 98 ? 3.424 -10.389 -6.039 1.00 87.75 98 GLY A O 1
ATOM 725 N N . SER A 1 99 ? 5.172 -9.050 -5.536 1.00 90.12 99 SER A N 1
ATOM 726 C CA . SER A 1 99 ? 4.577 -8.493 -4.316 1.00 90.12 99 SER A CA 1
ATOM 727 C C . SER A 1 99 ? 3.402 -7.564 -4.615 1.00 90.12 99 SER A C 1
ATOM 729 O O . SER A 1 99 ? 2.406 -7.636 -3.904 1.00 90.12 99 SER A O 1
ATOM 731 N N . ILE A 1 100 ? 3.444 -6.800 -5.712 1.00 90.19 100 ILE A N 1
ATOM 732 C CA . ILE A 1 100 ? 2.361 -5.922 -6.182 1.00 90.19 100 ILE A CA 1
ATOM 733 C C . ILE A 1 100 ? 1.869 -6.406 -7.547 1.00 90.19 100 ILE A C 1
ATOM 735 O O . ILE A 1 100 ? 2.666 -6.767 -8.414 1.00 90.19 100 ILE A O 1
ATOM 739 N N . ARG A 1 101 ? 0.549 -6.430 -7.735 1.00 89.44 101 ARG A N 1
ATOM 740 C CA . ARG A 1 101 ? -0.124 -6.873 -8.959 1.00 89.44 101 ARG A CA 1
ATOM 741 C C . ARG A 1 101 ? -1.102 -5.807 -9.458 1.00 89.44 101 ARG A C 1
ATOM 743 O O . ARG A 1 101 ? -1.640 -5.041 -8.655 1.00 89.44 101 ARG A O 1
ATOM 750 N N . PRO A 1 102 ? -1.375 -5.754 -10.772 1.00 84.25 102 PRO A N 1
ATOM 751 C CA . PRO A 1 102 ? -2.493 -4.980 -11.296 1.00 84.25 102 PRO A CA 1
ATOM 752 C C . PRO A 1 102 ? -3.801 -5.346 -10.592 1.00 84.25 102 PRO A C 1
ATOM 754 O O . PRO A 1 102 ? -4.112 -6.525 -10.432 1.00 84.25 102 PRO A O 1
ATOM 757 N N . GLY A 1 103 ? -4.546 -4.331 -10.153 1.00 83.62 103 GLY A N 1
ATOM 758 C CA . GLY A 1 103 ? -5.797 -4.503 -9.409 1.00 83.62 103 GLY A CA 1
ATOM 759 C C . GLY A 1 103 ? -5.648 -4.604 -7.888 1.00 83.62 103 GLY A C 1
ATOM 760 O O . GLY A 1 103 ? -6.663 -4.596 -7.192 1.00 83.62 103 GLY A O 1
ATOM 761 N N . ASP A 1 104 ? -4.425 -4.645 -7.351 1.00 89.50 104 ASP A N 1
ATOM 762 C CA . ASP A 1 104 ? -4.231 -4.492 -5.909 1.00 89.50 104 ASP A CA 1
ATOM 763 C C . ASP A 1 104 ? -4.744 -3.135 -5.428 1.00 89.50 104 ASP A C 1
ATOM 765 O O . ASP A 1 104 ? -4.698 -2.123 -6.136 1.00 89.50 104 ASP A O 1
ATOM 769 N N . GLN A 1 105 ? -5.182 -3.113 -4.175 1.00 90.44 105 GLN A N 1
ATOM 770 C CA . GLN A 1 105 ? -5.582 -1.891 -3.497 1.00 90.44 105 GLN A CA 1
ATOM 771 C C . GLN A 1 105 ? -4.654 -1.627 -2.326 1.00 90.44 105 GLN A C 1
ATOM 773 O O . GLN A 1 105 ? -4.309 -2.551 -1.588 1.00 90.44 105 GLN A O 1
ATOM 778 N N . VAL A 1 106 ? -4.294 -0.362 -2.139 1.00 91.62 106 VAL A N 1
ATOM 779 C CA . VAL A 1 106 ? -3.515 0.119 -1.001 1.00 91.62 106 VAL A CA 1
ATOM 780 C C . VAL A 1 106 ? -4.403 0.877 -0.032 1.00 91.62 106 VAL A C 1
ATOM 782 O O . VAL A 1 106 ? -5.279 1.643 -0.431 1.00 91.62 106 VAL A O 1
ATOM 785 N N . ARG A 1 107 ? -4.175 0.652 1.258 1.00 89.75 107 ARG A N 1
ATOM 786 C CA . ARG A 1 107 ? -4.803 1.409 2.338 1.00 89.75 107 ARG A CA 1
ATOM 787 C C . ARG A 1 107 ? -4.187 2.798 2.388 1.00 89.75 107 ARG A C 1
ATOM 789 O O . ARG A 1 107 ? -2.965 2.910 2.461 1.00 89.75 107 ARG A O 1
ATOM 796 N N . VAL A 1 108 ? -5.028 3.824 2.391 1.00 87.50 108 VAL A N 1
ATOM 797 C CA . VAL A 1 108 ? -4.619 5.205 2.641 1.00 87.50 108 VAL A CA 1
ATOM 798 C C . VAL A 1 108 ? -5.105 5.646 4.007 1.00 87.50 108 VAL A C 1
ATOM 800 O O . VAL A 1 108 ? -6.189 5.265 4.454 1.00 87.50 108 VAL A O 1
ATOM 803 N N . TRP A 1 109 ? -4.283 6.450 4.667 1.00 74.50 109 TRP A N 1
ATOM 804 C CA . TRP A 1 109 ? -4.590 6.992 5.979 1.00 74.50 109 TRP A CA 1
ATOM 805 C C . TRP A 1 109 ? -5.006 8.455 5.821 1.00 74.50 109 TRP A C 1
ATOM 807 O O . TRP A 1 109 ? -4.302 9.201 5.129 1.00 74.50 109 TRP A O 1
ATOM 817 N N . PRO A 1 110 ? -6.141 8.877 6.408 1.00 68.38 110 PRO A N 1
ATOM 818 C CA . PRO A 1 110 ? -6.442 10.297 6.506 1.00 68.38 110 PRO A CA 1
ATOM 819 C C . PRO A 1 110 ? -5.314 10.978 7.298 1.00 68.38 11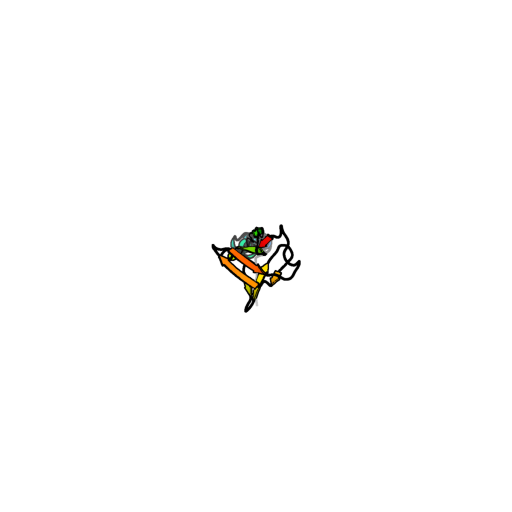0 PRO A C 1
ATOM 821 O O . PRO A 1 110 ? -4.876 10.449 8.322 1.00 68.38 110 PRO A O 1
ATOM 824 N N . ARG A 1 111 ? -4.802 12.091 6.766 1.00 60.16 111 ARG A N 1
ATOM 825 C CA . ARG A 1 111 ? -3.830 12.952 7.451 1.00 60.16 111 ARG A CA 1
ATOM 826 C C . ARG A 1 111 ? -4.534 13.936 8.370 1.00 60.16 111 ARG A C 1
ATOM 828 O O . ARG A 1 111 ? -5.676 14.319 8.030 1.00 60.16 111 ARG A O 1
#